Protein AF-A0A5N5TLS8-F1 (afdb_monomer)

Nearest PDB structures (foldseek):
  7qla-assembly1_A  TM=8.584E-01  e=7.778E-04  Thermochaetoides thermophila
  7qla-assembly1_C  TM=6.766E-01  e=1.060E-03  Thermochaetoides thermophila
  7rw8-assembly1_M  TM=6.925E-01  e=3.656E-03  Mus musculus
  7rwb-assembly1_M  TM=6.804E-01  e=4.982E-03  Mus musculus
  7rw9-assembly1_M  TM=5.823E-01  e=1.047E-02  Mus musculus

InterPro domains:
  IPR026053 BLOC-3 complex member HPS1 [PTHR12761] (6-97)
  IPR043972 FUZ/MON1/HPS1, first Longin domain [PF19036] (7-101)

Secondary structure (DSSP, 8-state):
---EEEEEEE-TTS-EEEEEE-HHHHHHHHHHSSS--HHHHHHHHHHHHHHHHHHHHTTS---SEEE-TTS-EEEEEEETTEEEEEEESS-HHHHHHHHHHHHH-

Organism: NCBI:txid96803

Structure (mmCIF, N/CA/C/O backbone):
data_AF-A0A5N5TLS8-F1
#
_entry.id   AF-A0A5N5TLS8-F1
#
loop_
_atom_site.group_PDB
_atom_site.id
_atom_site.type_symbol
_atom_site.label_atom_id
_atom_site.label_alt_id
_atom_site.label_comp_id
_atom_site.label_asym_id
_atom_site.label_entity_id
_atom_site.label_seq_id
_atom_site.pdbx_PDB_ins_code
_atom_site.Cartn_x
_atom_site.Cartn_y
_atom_site.Cartn_z
_atom_site.occupancy
_atom_site.B_iso_or_equiv
_atom_site.auth_seq_id
_atom_site.auth_comp_id
_atom_site.auth_asym_id
_atom_site.auth_atom_id
_atom_site.pdbx_PDB_model_num
ATOM 1 N N . MET A 1 1 ? 4.870 11.236 -16.659 1.00 46.28 1 MET A N 1
ATOM 2 C CA . MET A 1 1 ? 5.141 9.966 -15.938 1.00 46.28 1 MET A CA 1
ATOM 3 C C . MET A 1 1 ? 4.211 9.879 -14.735 1.00 46.28 1 MET A C 1
ATOM 5 O O . MET A 1 1 ? 4.183 10.831 -13.969 1.00 46.28 1 MET A O 1
ATOM 9 N N . SER A 1 2 ? 3.444 8.793 -14.580 1.00 59.75 2 SER A N 1
ATOM 10 C CA . SER A 1 2 ? 2.583 8.597 -13.399 1.00 59.75 2 SER A CA 1
ATOM 11 C C . SER A 1 2 ? 3.438 8.515 -12.131 1.00 59.75 2 SER A C 1
ATOM 13 O O . SER A 1 2 ? 4.357 7.696 -12.091 1.00 59.75 2 SER A O 1
ATOM 15 N N . LYS A 1 3 ? 3.157 9.346 -11.114 1.00 82.19 3 LYS A N 1
ATOM 16 C CA . LYS A 1 3 ? 3.793 9.218 -9.788 1.00 82.19 3 LYS A CA 1
ATOM 17 C C . LYS A 1 3 ? 3.025 8.282 -8.841 1.00 82.19 3 LYS A C 1
ATOM 19 O O . LYS A 1 3 ? 3.441 8.121 -7.698 1.00 82.19 3 LYS A O 1
ATOM 24 N N . ILE A 1 4 ? 1.937 7.655 -9.306 1.00 86.88 4 ILE A N 1
ATOM 25 C CA . ILE A 1 4 ? 1.323 6.507 -8.624 1.00 86.88 4 ILE A CA 1
ATOM 26 C C . ILE A 1 4 ? 2.145 5.265 -8.972 1.00 86.88 4 ILE A C 1
ATOM 28 O O . ILE A 1 4 ? 2.350 4.957 -10.154 1.00 86.88 4 ILE A O 1
ATOM 32 N N . LEU A 1 5 ? 2.636 4.584 -7.942 1.00 88.75 5 LEU A N 1
ATOM 33 C CA . LEU A 1 5 ? 3.448 3.376 -8.055 1.00 88.75 5 LEU A CA 1
ATOM 34 C C . LEU A 1 5 ? 2.580 2.123 -7.988 1.00 88.75 5 LEU A C 1
ATOM 36 O O . LEU A 1 5 ? 2.727 1.258 -8.854 1.00 88.75 5 LEU A O 1
ATOM 40 N N . GLY A 1 6 ? 1.634 2.067 -7.048 1.00 90.44 6 GLY A N 1
ATOM 41 C CA . GLY A 1 6 ? 0.720 0.937 -6.933 1.00 90.44 6 GLY A CA 1
ATOM 42 C C . GLY A 1 6 ? -0.517 1.191 -6.074 1.00 90.44 6 GLY A C 1
ATOM 43 O O . GLY A 1 6 ? -0.558 2.126 -5.278 1.00 90.44 6 GLY A O 1
ATOM 44 N N . LEU A 1 7 ? -1.526 0.347 -6.264 1.00 92.81 7 LEU A N 1
ATOM 45 C CA . LEU A 1 7 ? -2.704 0.198 -5.419 1.00 92.81 7 LEU A CA 1
ATOM 46 C C . LEU A 1 7 ? -2.876 -1.290 -5.119 1.00 92.81 7 LEU A C 1
ATOM 48 O O . LEU A 1 7 ? -3.052 -2.092 -6.041 1.00 92.81 7 LEU A O 1
ATOM 52 N N . LEU A 1 8 ? -2.815 -1.633 -3.838 1.00 92.50 8 LEU A N 1
ATOM 53 C CA . LEU A 1 8 ? -3.035 -2.980 -3.324 1.00 92.50 8 LEU A CA 1
ATOM 54 C C . LEU A 1 8 ? -4.290 -2.960 -2.455 1.00 92.50 8 LEU A C 1
ATOM 56 O O . LEU A 1 8 ? -4.478 -2.017 -1.686 1.00 92.50 8 LEU A O 1
ATOM 60 N N . ILE A 1 9 ? -5.141 -3.974 -2.578 1.00 93.25 9 ILE A N 1
ATOM 61 C CA . ILE A 1 9 ? -6.323 -4.121 -1.724 1.00 93.25 9 ILE A CA 1
ATOM 62 C C . ILE A 1 9 ? -6.247 -5.476 -1.040 1.00 93.25 9 ILE A C 1
ATOM 64 O O . ILE A 1 9 ? -6.123 -6.505 -1.710 1.00 93.25 9 ILE A O 1
ATOM 68 N N . PHE A 1 10 ? -6.335 -5.439 0.282 1.00 92.75 10 PHE A N 1
ATOM 69 C CA . PHE A 1 10 ? -6.352 -6.603 1.152 1.00 92.75 10 PHE A CA 1
ATOM 70 C C . PHE A 1 10 ? -7.747 -6.770 1.738 1.00 92.75 10 PHE A C 1
ATOM 72 O O . PHE A 1 10 ? -8.358 -5.779 2.145 1.00 92.75 10 PHE A O 1
ATOM 79 N N . ASP A 1 11 ? -8.246 -7.996 1.804 1.00 91.62 11 ASP A N 1
ATOM 80 C CA . ASP A 1 11 ? -9.471 -8.298 2.544 1.00 91.62 11 ASP A CA 1
ATOM 81 C C . ASP A 1 11 ? -9.213 -8.368 4.059 1.00 91.62 11 ASP A C 1
ATOM 83 O O . ASP A 1 11 ? -8.133 -8.035 4.550 1.00 91.62 11 ASP A O 1
ATOM 87 N N . TYR A 1 12 ? -10.203 -8.799 4.837 1.00 88.25 12 TYR A N 1
ATOM 88 C CA . TYR A 1 12 ? -10.072 -8.903 6.289 1.00 88.25 12 TYR A CA 1
ATOM 89 C C . TYR A 1 12 ? -9.133 -10.035 6.753 1.00 88.25 12 TYR A C 1
ATOM 91 O O . TYR A 1 12 ? -8.655 -9.959 7.887 1.00 88.25 12 TYR A O 1
ATOM 99 N N . LEU A 1 13 ? -8.847 -11.025 5.899 1.00 87.75 13 LEU A N 1
ATOM 100 C CA . LEU A 1 13 ? -7.926 -12.142 6.146 1.00 87.75 13 LEU A CA 1
ATOM 101 C C .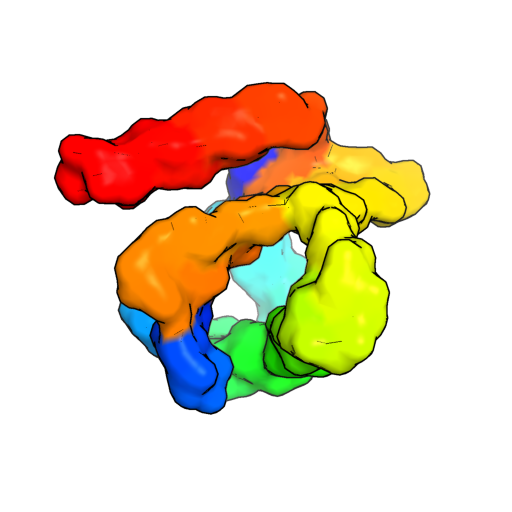 LEU A 1 13 ? -6.469 -11.806 5.786 1.00 87.75 13 LEU A C 1
ATOM 103 O O . LEU A 1 13 ? -5.567 -12.564 6.136 1.00 87.75 13 LEU A O 1
ATOM 107 N N . ASN A 1 14 ? -6.229 -10.620 5.214 1.00 85.69 14 ASN A N 1
ATOM 108 C CA . ASN A 1 14 ? -4.954 -10.162 4.646 1.00 85.69 14 ASN A CA 1
ATOM 109 C C . ASN A 1 14 ? -4.605 -10.795 3.298 1.00 85.69 14 ASN A C 1
ATOM 111 O O . ASN A 1 14 ? -3.455 -10.690 2.860 1.00 85.69 14 ASN A O 1
ATOM 115 N N . ASP A 1 15 ? -5.588 -11.364 2.610 1.00 87.75 15 ASP A N 1
ATOM 116 C CA . ASP A 1 15 ? -5.401 -11.846 1.252 1.00 87.75 15 ASP A CA 1
ATOM 117 C C . ASP A 1 15 ? -5.509 -10.686 0.262 1.00 87.75 15 ASP A C 1
ATOM 119 O O . ASP A 1 15 ? -6.331 -9.774 0.400 1.00 87.75 15 ASP A O 1
ATOM 123 N N . ILE A 1 16 ? -4.658 -10.703 -0.767 1.00 89.31 16 ILE A N 1
ATOM 124 C CA . ILE A 1 16 ? -4.688 -9.691 -1.822 1.00 89.31 16 ILE A CA 1
ATOM 125 C C . ILE A 1 16 ? -5.805 -10.002 -2.820 1.00 89.31 16 ILE A C 1
ATOM 127 O O . ILE A 1 16 ? -5.704 -10.895 -3.676 1.00 89.31 16 ILE A O 1
ATOM 131 N N . VAL A 1 17 ? -6.837 -9.165 -2.784 1.00 91.31 17 VAL A N 1
ATOM 132 C CA . VAL A 1 17 ? -7.962 -9.222 -3.725 1.00 91.31 17 VAL A CA 1
ATOM 133 C C . VAL A 1 17 ? -7.699 -8.402 -4.988 1.00 91.31 17 VAL A C 1
ATOM 135 O O . VAL A 1 17 ? -8.219 -8.732 -6.053 1.00 91.31 17 VAL A O 1
ATOM 138 N N . TYR A 1 18 ? -6.834 -7.383 -4.917 1.00 90.88 18 TYR A N 1
ATOM 139 C CA . TYR A 1 18 ? -6.505 -6.530 -6.061 1.00 90.88 18 TYR A CA 1
ATOM 140 C C . TYR A 1 18 ? -5.063 -6.018 -6.037 1.00 90.88 18 TYR A C 1
ATOM 142 O O . TYR A 1 18 ? -4.561 -5.583 -5.000 1.00 90.88 18 TYR A O 1
ATOM 150 N N . VAL A 1 19 ? -4.428 -6.001 -7.214 1.00 88.75 19 VAL A N 1
ATOM 151 C CA . VAL A 1 19 ? -3.099 -5.418 -7.446 1.00 88.75 19 VAL A CA 1
ATOM 152 C C . VAL A 1 19 ? -3.128 -4.605 -8.729 1.00 88.75 19 VAL A C 1
ATOM 154 O O . VAL A 1 19 ? -3.397 -5.134 -9.807 1.00 88.75 19 VAL A O 1
ATOM 157 N N . LYS A 1 20 ? -2.762 -3.330 -8.638 1.00 89.12 20 LYS A N 1
ATOM 158 C CA . LYS A 1 20 ? -2.444 -2.505 -9.803 1.00 89.12 20 LYS A CA 1
ATOM 159 C C . LYS A 1 20 ? -1.160 -1.754 -9.549 1.00 89.12 20 LYS A C 1
ATOM 161 O O . LYS A 1 20 ? -1.137 -0.838 -8.740 1.00 89.12 20 LYS A O 1
ATOM 166 N N . CYS A 1 21 ? -0.117 -2.093 -10.291 1.00 88.00 21 CYS A N 1
ATOM 167 C CA . CYS A 1 21 ? 1.194 -1.470 -10.167 1.00 88.00 21 CYS A CA 1
ATOM 168 C C . CYS A 1 21 ? 1.661 -0.915 -11.509 1.00 88.00 21 CYS A C 1
ATOM 170 O O . CYS A 1 21 ? 1.322 -1.436 -12.574 1.00 88.00 21 CYS A O 1
ATOM 172 N N . ASN A 1 22 ? 2.455 0.152 -11.475 1.00 88.94 22 ASN A N 1
ATOM 173 C CA . ASN A 1 22 ? 3.096 0.653 -12.681 1.00 88.94 22 ASN A CA 1
ATOM 174 C C . ASN A 1 22 ? 4.307 -0.226 -13.060 1.00 88.94 22 ASN A C 1
ATOM 176 O O . ASN A 1 22 ? 4.881 -0.932 -12.229 1.00 88.94 22 ASN A O 1
ATOM 180 N N . LYS A 1 23 ? 4.732 -0.150 -14.327 1.00 85.19 23 LYS A N 1
ATOM 181 C CA . LYS A 1 23 ? 5.845 -0.964 -14.846 1.00 85.19 23 LYS A CA 1
ATOM 182 C C . LYS A 1 23 ? 7.161 -0.748 -14.090 1.00 85.19 23 LYS A C 1
ATOM 184 O O . LYS A 1 23 ? 7.938 -1.684 -13.957 1.00 85.19 23 LYS A O 1
ATOM 189 N N . LYS A 1 24 ? 7.419 0.469 -13.595 1.00 82.38 24 LYS A N 1
ATOM 190 C CA . LYS A 1 24 ? 8.651 0.781 -12.853 1.00 82.38 24 LYS A CA 1
ATOM 191 C C . LYS A 1 24 ? 8.686 0.063 -11.507 1.00 82.38 24 LYS A C 1
ATOM 193 O O . LYS A 1 24 ? 9.716 -0.493 -11.154 1.00 82.38 24 LYS A O 1
ATOM 198 N N . PHE A 1 25 ? 7.565 0.064 -10.792 1.00 82.06 25 PHE A N 1
ATOM 199 C CA . PHE A 1 25 ? 7.409 -0.622 -9.518 1.00 82.06 25 PHE A CA 1
ATOM 200 C C . PHE A 1 25 ? 7.530 -2.134 -9.702 1.00 82.06 25 PHE A C 1
ATOM 202 O O . PHE A 1 25 ? 8.323 -2.766 -9.017 1.00 82.06 25 PHE A O 1
ATOM 209 N N . VAL A 1 26 ? 6.834 -2.694 -10.697 1.00 82.44 26 VAL A N 1
ATOM 210 C CA . VAL A 1 26 ? 6.940 -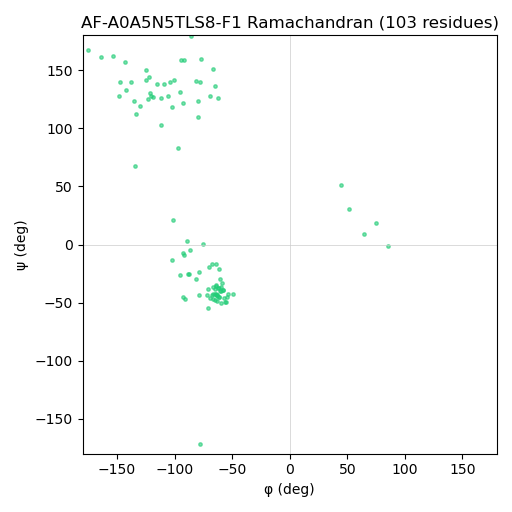4.119 -11.059 1.00 82.44 26 VAL A CA 1
ATOM 211 C C . VAL A 1 26 ? 8.393 -4.496 -11.342 1.00 82.44 26 VAL A C 1
ATOM 213 O O . VAL A 1 26 ? 8.902 -5.442 -10.756 1.00 82.44 26 VAL A O 1
ATOM 216 N N . HIS A 1 27 ? 9.085 -3.715 -12.174 1.00 82.44 27 HIS A N 1
ATOM 217 C CA . HIS A 1 27 ? 10.484 -3.967 -12.506 1.00 82.44 27 HIS A CA 1
ATOM 218 C C . HIS A 1 27 ? 11.414 -3.841 -11.292 1.00 82.44 27 HIS A C 1
ATOM 220 O O . HIS A 1 27 ? 12.395 -4.567 -11.193 1.00 82.44 27 HIS A O 1
ATOM 226 N N . HIS A 1 28 ? 11.125 -2.927 -10.362 1.00 80.81 28 HIS A N 1
ATOM 227 C CA . HIS A 1 28 ? 11.894 -2.799 -9.128 1.00 80.81 28 HIS A CA 1
ATOM 228 C C . HIS A 1 28 ? 11.724 -4.029 -8.232 1.00 80.81 28 HIS A C 1
ATOM 230 O O . HIS A 1 28 ? 12.717 -4.603 -7.798 1.00 80.81 28 HIS A O 1
ATOM 236 N N . VAL A 1 29 ? 10.488 -4.489 -8.031 1.00 79.38 29 VAL A N 1
ATOM 237 C CA . VAL A 1 29 ? 10.207 -5.713 -7.268 1.00 79.38 29 VAL A CA 1
ATOM 238 C C . VAL A 1 29 ? 10.824 -6.938 -7.944 1.00 79.38 29 VAL A C 1
ATOM 240 O O . VAL A 1 29 ? 11.399 -7.778 -7.265 1.00 79.38 29 VAL A O 1
ATOM 243 N N . GLN A 1 30 ? 10.811 -7.001 -9.277 1.00 81.88 30 GLN A N 1
ATOM 244 C CA . GLN A 1 30 ? 11.450 -8.077 -10.042 1.00 81.88 30 GLN A CA 1
ATOM 245 C C . GLN A 1 30 ? 12.981 -8.145 -9.885 1.00 81.88 30 GLN A C 1
ATOM 247 O O . GLN A 1 30 ? 13.599 -9.148 -10.228 1.00 81.88 30 GLN A O 1
ATOM 252 N N . LYS A 1 31 ? 13.627 -7.082 -9.388 1.00 82.44 31 LYS A N 1
ATOM 253 C CA . LYS A 1 31 ? 15.050 -7.141 -9.012 1.00 82.44 31 LYS A CA 1
ATOM 254 C C . LYS A 1 31 ? 15.264 -7.820 -7.662 1.00 82.44 31 LYS A C 1
ATOM 256 O O . LYS A 1 31 ? 16.361 -8.297 -7.401 1.00 82.44 31 LYS A O 1
ATOM 261 N N . LEU A 1 32 ? 14.239 -7.822 -6.813 1.00 79.44 32 LEU A N 1
ATOM 262 C CA . LEU A 1 32 ? 14.251 -8.418 -5.478 1.00 79.44 32 LEU A CA 1
ATOM 263 C C . LEU A 1 32 ? 13.689 -9.848 -5.489 1.00 79.44 32 LEU A C 1
ATOM 265 O O . LEU A 1 32 ? 14.074 -10.659 -4.655 1.00 79.44 32 LEU A O 1
ATOM 269 N N . ALA A 1 33 ? 12.815 -10.162 -6.448 1.00 77.38 33 ALA A N 1
ATOM 270 C CA . ALA A 1 33 ? 12.207 -11.473 -6.644 1.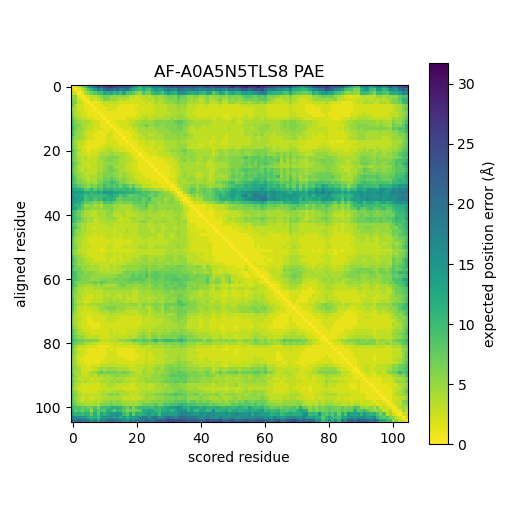00 77.38 33 ALA A CA 1
ATOM 271 C C . ALA A 1 33 ? 12.170 -11.831 -8.136 1.00 77.38 33 ALA A C 1
ATOM 273 O O . ALA A 1 33 ? 11.861 -10.993 -8.972 1.00 77.38 33 ALA A O 1
ATOM 274 N N . THR A 1 34 ? 12.441 -13.085 -8.492 1.00 71.31 34 THR A N 1
ATOM 275 C CA . THR A 1 34 ? 12.549 -13.540 -9.893 1.00 71.31 34 THR A CA 1
ATOM 276 C C . THR A 1 34 ? 11.265 -13.377 -10.718 1.00 71.31 34 THR A C 1
ATOM 278 O O . THR A 1 34 ? 11.333 -13.306 -11.945 1.00 71.31 34 THR A O 1
ATOM 281 N N . CYS A 1 35 ? 10.099 -13.268 -10.076 1.00 69.81 35 CYS A N 1
ATOM 282 C CA . CYS A 1 35 ? 8.824 -12.949 -10.714 1.00 69.81 35 CYS A CA 1
ATOM 283 C C . CYS A 1 35 ? 7.958 -12.049 -9.815 1.00 69.81 35 CYS A C 1
ATOM 285 O O . CYS A 1 35 ? 8.121 -12.018 -8.597 1.00 69.81 35 CYS A O 1
ATOM 287 N N . LEU A 1 36 ? 7.026 -11.305 -10.425 1.00 70.94 36 LEU A N 1
ATOM 288 C CA . LEU A 1 36 ? 5.980 -10.596 -9.685 1.00 70.94 36 LEU A CA 1
ATOM 289 C C . LEU A 1 36 ? 4.714 -11.454 -9.693 1.00 70.94 36 LEU A C 1
ATOM 291 O O . LEU A 1 36 ? 3.843 -11.258 -10.539 1.00 70.94 36 LEU A O 1
ATOM 295 N N . ASP A 1 37 ? 4.644 -12.408 -8.770 1.00 76.00 37 ASP A N 1
ATOM 296 C CA . ASP A 1 37 ? 3.402 -13.115 -8.453 1.00 76.00 37 ASP A CA 1
ATOM 297 C C . ASP A 1 3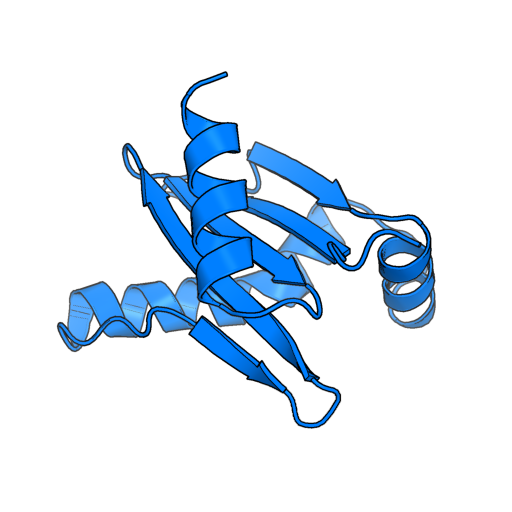7 ? 2.701 -12.444 -7.258 1.00 76.00 37 ASP A C 1
ATOM 299 O O . ASP A 1 37 ? 3.336 -11.730 -6.471 1.00 76.00 37 ASP A O 1
ATOM 303 N N . LYS A 1 38 ? 1.391 -12.659 -7.108 1.00 74.19 38 LYS A N 1
ATOM 304 C CA . LYS A 1 38 ? 0.604 -12.219 -5.951 1.00 74.19 38 LYS A CA 1
ATOM 305 C C . LYS A 1 38 ? 1.277 -12.609 -4.639 1.00 74.19 38 LYS A C 1
ATOM 307 O O . LYS A 1 38 ? 1.367 -11.761 -3.756 1.00 74.19 38 LYS A O 1
ATOM 312 N N . ASP A 1 39 ? 1.811 -13.823 -4.544 1.00 79.06 39 ASP A N 1
ATOM 313 C CA . ASP A 1 39 ? 2.455 -14.329 -3.329 1.00 79.06 39 ASP A CA 1
ATOM 314 C C . ASP A 1 39 ? 3.679 -13.501 -2.928 1.00 79.06 39 ASP A C 1
ATOM 316 O O . ASP A 1 39 ? 3.873 -13.206 -1.751 1.00 79.06 39 ASP A O 1
ATOM 320 N N . VAL A 1 40 ? 4.462 -13.030 -3.901 1.00 82.81 40 VAL A N 1
ATOM 321 C CA . VAL A 1 40 ? 5.610 -12.145 -3.649 1.00 82.81 40 VAL A CA 1
ATOM 322 C C . VAL A 1 40 ? 5.137 -10.791 -3.120 1.00 82.81 40 VAL A C 1
ATOM 324 O O . VAL A 1 40 ? 5.705 -10.252 -2.170 1.00 82.81 40 VAL A O 1
ATOM 327 N N . VAL A 1 41 ? 4.070 -10.232 -3.701 1.00 81.06 41 VAL A N 1
ATOM 328 C CA . VAL A 1 41 ? 3.484 -8.966 -3.231 1.00 81.06 41 VAL A CA 1
ATOM 329 C C . VAL A 1 41 ? 2.927 -9.125 -1.812 1.00 81.06 41 VAL A C 1
ATOM 331 O O . VAL A 1 41 ? 3.172 -8.259 -0.970 1.00 81.06 41 VAL A O 1
ATOM 334 N N . ILE A 1 42 ? 2.244 -10.236 -1.519 1.00 81.44 42 ILE A N 1
ATOM 335 C CA . ILE A 1 42 ? 1.766 -10.572 -0.170 1.00 81.44 42 ILE A CA 1
ATOM 336 C C . ILE A 1 42 ? 2.947 -10.662 0.795 1.00 81.44 42 ILE A C 1
ATOM 338 O O . ILE A 1 42 ? 2.933 -10.012 1.837 1.00 81.44 42 ILE A O 1
ATOM 342 N N . GLN A 1 43 ? 3.995 -11.412 0.461 1.00 82.31 43 GLN A N 1
ATOM 343 C CA . GLN A 1 43 ? 5.152 -11.592 1.341 1.00 82.31 43 GLN A CA 1
ATOM 344 C C . GLN A 1 43 ? 5.864 -10.271 1.650 1.00 82.31 43 GLN A C 1
ATOM 346 O O . GLN A 1 43 ? 6.225 -10.030 2.799 1.00 82.31 43 GLN A O 1
ATOM 351 N N . MET A 1 44 ? 6.010 -9.377 0.671 1.00 85.38 44 MET A N 1
ATOM 352 C CA . MET A 1 44 ? 6.652 -8.079 0.904 1.00 85.38 44 MET A CA 1
ATOM 353 C C . MET A 1 44 ? 5.800 -7.121 1.745 1.00 85.38 44 MET A C 1
ATOM 355 O O . MET A 1 44 ? 6.346 -6.368 2.550 1.00 85.38 44 MET A O 1
ATOM 359 N N . PHE A 1 45 ? 4.477 -7.104 1.547 1.00 88.19 45 PHE A N 1
ATOM 360 C CA . PHE A 1 45 ? 3.598 -6.104 2.170 1.00 88.19 45 PHE A CA 1
ATOM 361 C C . PHE A 1 45 ? 2.819 -6.610 3.386 1.00 88.19 45 PHE A C 1
ATOM 363 O O . PHE A 1 45 ? 2.306 -5.793 4.151 1.00 88.19 45 PHE A O 1
ATOM 370 N N . SER A 1 46 ? 2.767 -7.919 3.629 1.00 86.69 46 SER A N 1
ATOM 371 C CA . SER A 1 46 ? 2.094 -8.502 4.797 1.00 86.69 46 SER A CA 1
ATOM 372 C C . SER A 1 46 ? 2.625 -7.984 6.138 1.00 86.69 46 SER A C 1
ATOM 374 O O . SER A 1 46 ? 1.783 -7.682 6.988 1.00 86.69 46 SER A O 1
ATOM 376 N N . PRO A 1 47 ? 3.941 -7.752 6.355 1.00 90.38 47 PRO A N 1
ATOM 377 C CA . PRO A 1 47 ? 4.406 -7.184 7.622 1.00 90.38 47 PRO A CA 1
ATOM 378 C C . PRO A 1 47 ? 3.871 -5.765 7.841 1.00 90.38 47 PRO A C 1
ATOM 380 O O . PRO A 1 47 ? 3.520 -5.384 8.957 1.00 90.38 47 PRO A O 1
ATOM 383 N N . LEU A 1 48 ? 3.758 -4.991 6.758 1.00 91.88 48 LEU A N 1
ATOM 384 C CA . LEU A 1 48 ? 3.252 -3.624 6.786 1.00 91.88 48 LEU A CA 1
ATOM 385 C C . LEU A 1 48 ? 1.752 -3.586 7.102 1.00 91.88 48 LEU A C 1
ATOM 387 O O . LEU A 1 48 ? 1.312 -2.823 7.961 1.00 91.88 48 LEU A O 1
ATOM 391 N N . VAL A 1 49 ? 0.974 -4.449 6.447 1.00 92.50 49 VAL A N 1
ATOM 392 C CA . VAL A 1 49 ? -0.467 -4.594 6.691 1.00 92.50 49 VAL A CA 1
ATOM 393 C C . VAL A 1 49 ? -0.739 -5.081 8.115 1.00 92.50 49 VAL A C 1
ATOM 395 O O . VAL A 1 49 ? -1.594 -4.521 8.803 1.00 92.50 49 VAL A O 1
ATOM 398 N N . ALA A 1 50 ? 0.011 -6.079 8.586 1.00 91.75 50 ALA A N 1
ATOM 399 C CA . ALA A 1 50 ? -0.106 -6.587 9.949 1.00 91.75 50 ALA A CA 1
ATOM 400 C C . ALA A 1 50 ? 0.208 -5.496 10.984 1.00 91.75 50 ALA A C 1
ATOM 402 O O . ALA A 1 50 ? -0.565 -5.299 11.922 1.00 91.75 50 ALA A O 1
ATOM 403 N N . SER A 1 51 ? 1.288 -4.736 10.773 1.00 93.44 51 SER A N 1
ATOM 404 C CA . SER A 1 51 ? 1.656 -3.591 11.615 1.00 93.44 51 SER A CA 1
ATOM 405 C C . SER A 1 51 ? 0.525 -2.563 11.703 1.00 93.44 51 SER A C 1
ATOM 407 O O . SER A 1 51 ? 0.111 -2.193 12.803 1.00 93.44 51 SER A O 1
ATOM 409 N N . TYR A 1 52 ? -0.043 -2.155 10.564 1.00 94.38 52 TYR A N 1
ATOM 410 C CA . TYR A 1 52 ? -1.168 -1.217 10.536 1.00 94.38 52 TYR A CA 1
ATOM 411 C C . TYR A 1 52 ? -2.364 -1.732 11.351 1.00 94.38 52 TYR A C 1
ATOM 413 O O . TYR A 1 52 ? -2.920 -1.008 12.183 1.00 94.38 52 TYR A O 1
ATOM 421 N N . ARG A 1 53 ? -2.736 -3.005 11.172 1.00 92.25 53 ARG A N 1
ATOM 422 C CA . ARG A 1 53 ? -3.862 -3.616 11.896 1.00 92.25 53 ARG A CA 1
ATOM 423 C C . ARG A 1 53 ? -3.625 -3.711 13.395 1.00 92.25 53 ARG A C 1
ATOM 425 O O . ARG A 1 53 ? -4.560 -3.480 14.158 1.00 92.25 53 ARG A O 1
ATOM 432 N N . ILE A 1 54 ? -2.401 -4.008 13.825 1.00 93.38 54 ILE A N 1
ATOM 433 C CA . ILE A 1 54 ? -2.020 -4.003 15.243 1.00 93.38 54 ILE A CA 1
ATOM 434 C C . ILE A 1 54 ? -2.159 -2.590 15.820 1.00 93.38 54 ILE A C 1
ATOM 436 O O . ILE A 1 54 ? -2.814 -2.404 16.848 1.00 93.38 54 ILE A O 1
ATOM 440 N N . MET A 1 55 ? -1.618 -1.585 15.128 1.00 94.31 55 MET A N 1
ATOM 441 C CA . MET A 1 55 ? -1.710 -0.182 15.544 1.00 94.31 55 MET A CA 1
ATOM 442 C C . MET A 1 55 ? -3.158 0.287 15.678 1.00 94.31 55 MET A C 1
ATOM 444 O O . MET A 1 55 ? -3.515 0.971 16.640 1.00 94.31 55 MET A O 1
ATOM 448 N N . LYS A 1 56 ? -4.019 -0.147 14.760 1.00 92.00 56 LYS A N 1
ATOM 449 C CA . LYS A 1 56 ? -5.448 0.136 14.817 1.00 92.00 56 LYS A CA 1
ATOM 450 C C . LYS A 1 56 ? -6.164 -0.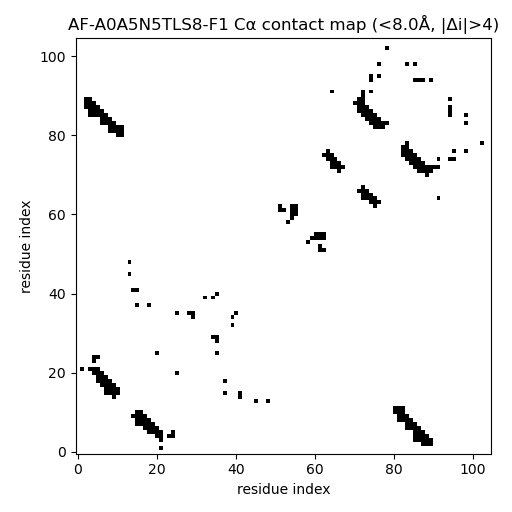621 15.940 1.00 92.00 56 LYS A C 1
ATOM 452 O O . LYS A 1 56 ? -6.870 -0.008 16.734 1.00 92.00 56 LYS A O 1
ATOM 457 N N . GLY A 1 57 ? -6.035 -1.944 15.974 1.00 90.94 57 GLY A N 1
ATOM 458 C CA . GLY A 1 57 ? -6.851 -2.819 16.817 1.00 90.94 57 GLY A CA 1
ATOM 459 C C . GLY A 1 57 ? -6.401 -2.863 18.274 1.00 90.94 57 GLY A C 1
ATOM 460 O O . GLY A 1 57 ? -7.237 -2.795 19.172 1.00 90.94 57 GLY A O 1
ATOM 461 N N . GLN A 1 58 ? 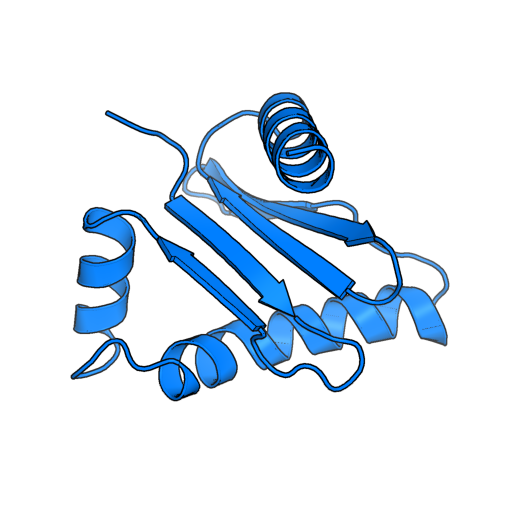-5.092 -2.952 18.513 1.00 93.62 58 GLN A N 1
ATOM 462 C CA . GLN A 1 58 ? -4.534 -3.073 19.863 1.00 93.62 58 GLN A CA 1
ATOM 463 C C . GLN A 1 58 ? -4.226 -1.704 20.466 1.00 93.62 58 GLN A C 1
ATOM 465 O O . GLN A 1 58 ? -4.618 -1.423 21.596 1.00 93.62 58 GLN A O 1
ATOM 470 N N . PHE A 1 59 ? -3.567 -0.833 19.699 1.00 92.94 59 PHE A N 1
ATOM 471 C CA . PHE A 1 59 ? -3.098 0.459 20.208 1.00 92.94 59 PHE A CA 1
ATOM 472 C C . PHE A 1 59 ? -4.088 1.609 20.001 1.00 92.94 59 PHE A C 1
ATOM 474 O O . PHE A 1 59 ? -3.871 2.691 20.542 1.00 92.94 59 PHE A O 1
ATOM 481 N N . LYS A 1 60 ? -5.173 1.397 19.238 1.00 91.75 60 LYS A N 1
ATOM 482 C CA . LYS A 1 60 ? -6.167 2.430 18.883 1.00 91.75 60 LYS A CA 1
ATOM 483 C C . LYS A 1 60 ? -5.531 3.705 18.307 1.00 91.75 60 LYS A C 1
ATOM 485 O O . LYS A 1 60 ? -6.069 4.796 18.467 1.00 91.75 60 LYS A O 1
ATOM 490 N N . ASN A 1 61 ? -4.396 3.554 17.626 1.00 89.69 61 ASN A N 1
ATOM 491 C CA . ASN A 1 61 ? -3.611 4.640 17.047 1.00 89.69 61 ASN A CA 1
ATOM 492 C C . ASN A 1 61 ? -3.188 4.287 15.609 1.00 89.69 61 ASN A C 1
ATOM 494 O O . ASN A 1 61 ? -2.012 4.013 15.355 1.00 89.69 61 ASN A O 1
ATOM 498 N N . PRO A 1 62 ? -4.140 4.205 14.663 1.00 89.69 62 PRO A N 1
ATOM 499 C CA . PRO A 1 62 ? -3.811 3.927 13.274 1.00 89.69 62 PRO A CA 1
ATOM 500 C C . PRO A 1 62 ? -3.078 5.120 12.652 1.00 89.69 62 PRO A C 1
ATOM 502 O O . PRO A 1 62 ? -3.569 6.247 12.678 1.00 89.69 62 PRO A O 1
ATOM 505 N N . TYR A 1 63 ? -1.927 4.868 12.037 1.00 91.62 63 TYR A N 1
ATOM 506 C CA . TYR A 1 63 ? -1.275 5.858 11.185 1.00 91.62 63 TYR A CA 1
ATOM 507 C C . TYR A 1 63 ? -1.972 5.920 9.821 1.00 91.62 63 TYR A C 1
ATOM 509 O O . TYR A 1 63 ? -2.325 4.895 9.251 1.00 91.62 63 TYR A O 1
ATOM 517 N N . GLU A 1 64 ? -2.155 7.111 9.257 1.00 89.81 64 GLU A N 1
ATOM 518 C CA . GLU A 1 64 ? -2.798 7.256 7.939 1.00 89.81 64 GLU A CA 1
ATOM 519 C C . GLU A 1 64 ? -1.836 7.003 6.774 1.00 89.81 64 GLU A C 1
ATOM 521 O O . GLU A 1 64 ? -2.238 6.598 5.681 1.00 89.81 64 GLU A O 1
ATOM 526 N N . SER A 1 65 ? -0.551 7.287 6.984 1.00 93.81 65 SER A N 1
ATOM 527 C CA . SER A 1 65 ? 0.462 7.157 5.949 1.00 93.81 65 SER A CA 1
ATOM 528 C C . SER A 1 65 ? 1.851 6.893 6.516 1.00 93.81 65 SER A C 1
ATOM 530 O O . SER A 1 65 ? 2.121 7.145 7.689 1.00 93.81 65 SER A O 1
ATOM 532 N N . LEU A 1 66 ? 2.736 6.408 5.649 1.00 93.00 66 LEU A N 1
ATOM 533 C CA . LEU A 1 66 ? 4.171 6.306 5.882 1.00 93.00 66 LEU A CA 1
ATOM 534 C C . LEU A 1 66 ? 4.889 7.038 4.754 1.00 93.00 66 LEU A C 1
ATOM 536 O O . LEU A 1 66 ? 4.470 6.963 3.598 1.00 93.00 66 LEU A O 1
ATOM 540 N N . SER A 1 67 ? 5.967 7.740 5.083 1.00 91.88 67 SER A N 1
ATOM 541 C CA . SER A 1 67 ? 6.809 8.434 4.109 1.00 91.88 67 SER A CA 1
ATOM 542 C C . SER A 1 67 ? 8.232 7.905 4.200 1.00 91.88 67 SER A C 1
ATOM 544 O O . SER A 1 67 ? 8.795 7.826 5.288 1.00 91.88 67 SER A O 1
ATOM 546 N N . CYS A 1 68 ? 8.798 7.551 3.055 1.00 89.44 68 CYS A N 1
ATOM 547 C CA . CYS A 1 68 ? 10.185 7.142 2.907 1.00 89.44 68 CYS A CA 1
ATOM 548 C C . CYS A 1 68 ? 11.071 8.350 2.580 1.00 89.44 68 CYS A C 1
ATOM 550 O O . CYS A 1 68 ? 10.596 9.364 2.060 1.00 89.44 68 CYS A O 1
ATOM 552 N N . GLU A 1 69 ? 12.370 8.223 2.849 1.00 90.44 69 GLU A N 1
ATOM 553 C CA . GLU A 1 69 ? 13.369 9.272 2.593 1.00 90.44 69 GLU A CA 1
ATOM 554 C C . GLU A 1 69 ? 13.473 9.649 1.106 1.00 90.44 69 GLU A C 1
ATOM 556 O O . GLU A 1 69 ? 13.727 10.803 0.770 1.00 90.44 69 GLU A O 1
ATOM 561 N N . ASP A 1 70 ? 13.195 8.703 0.205 1.00 86.81 70 ASP A N 1
ATOM 562 C CA . ASP A 1 70 ? 13.168 8.910 -1.249 1.00 86.81 70 ASP A CA 1
ATOM 563 C C . ASP A 1 70 ? 11.913 9.664 -1.746 1.00 86.81 70 ASP A C 1
ATOM 565 O O . ASP A 1 70 ? 11.739 9.891 -2.947 1.00 86.81 70 ASP A O 1
ATOM 569 N N . GLY A 1 71 ? 11.018 10.048 -0.831 1.00 87.81 71 GLY A N 1
ATOM 570 C CA . GLY A 1 71 ? 9.763 10.736 -1.121 1.00 87.81 71 GLY A CA 1
ATOM 571 C C . GLY A 1 71 ? 8.592 9.815 -1.477 1.00 87.81 71 GLY A C 1
ATOM 572 O O . GLY A 1 71 ? 7.478 10.324 -1.684 1.00 87.81 71 GLY A O 1
ATOM 573 N N . THR A 1 72 ? 8.798 8.493 -1.522 1.00 90.31 72 THR A N 1
ATOM 574 C CA . THR A 1 72 ? 7.726 7.502 -1.670 1.00 90.31 72 THR A CA 1
ATOM 575 C C . THR A 1 72 ? 6.820 7.534 -0.445 1.00 90.31 72 THR A C 1
ATOM 577 O O . THR A 1 72 ? 7.278 7.606 0.691 1.00 90.31 72 THR A O 1
ATOM 580 N N . LYS A 1 73 ? 5.508 7.484 -0.670 1.00 93.31 73 LYS A N 1
ATOM 581 C CA . LYS A 1 73 ? 4.502 7.430 0.386 1.00 93.31 73 LYS A CA 1
ATOM 582 C C . LYS A 1 73 ? 3.623 6.209 0.242 1.00 93.31 73 LYS A C 1
ATOM 584 O O . LYS A 1 73 ? 3.253 5.832 -0.871 1.00 93.31 73 LYS A O 1
ATOM 589 N N . PHE A 1 74 ? 3.249 5.672 1.389 1.00 93.94 74 PHE A N 1
ATOM 590 C CA . PHE A 1 74 ? 2.260 4.626 1.566 1.00 93.94 74 PHE A CA 1
ATOM 591 C C . PHE A 1 74 ? 1.070 5.249 2.271 1.00 93.94 74 PHE A C 1
ATOM 593 O O . PHE A 1 74 ? 1.240 5.874 3.310 1.00 93.94 74 PHE A O 1
ATOM 600 N N . VAL A 1 75 ? -0.117 5.110 1.708 1.00 95.12 75 VAL A N 1
ATOM 601 C CA . VAL A 1 75 ? -1.356 5.650 2.260 1.00 95.12 75 VAL A CA 1
ATOM 602 C C . VAL A 1 75 ? -2.311 4.501 2.515 1.00 95.12 75 VAL A C 1
ATOM 604 O O . VAL A 1 75 ? -2.565 3.703 1.610 1.00 95.12 75 VAL A O 1
ATOM 607 N N . PHE A 1 76 ? -2.825 4.446 3.740 1.00 94.62 76 PHE A N 1
ATOM 608 C CA . PHE A 1 76 ? -3.702 3.395 4.233 1.00 94.62 76 PHE A CA 1
ATOM 609 C C . PHE A 1 76 ? -5.123 3.934 4.311 1.00 94.62 76 PHE A C 1
ATOM 611 O O . PHE A 1 76 ? -5.370 4.975 4.919 1.00 94.62 76 PHE A O 1
ATOM 618 N N . GLN A 1 77 ? -6.069 3.219 3.713 1.00 92.31 77 GLN A N 1
ATOM 619 C CA . GLN A 1 77 ? -7.477 3.571 3.800 1.00 92.31 77 GLN A CA 1
ATOM 620 C C . GLN A 1 77 ? -8.331 2.319 3.915 1.00 92.31 77 GLN A C 1
ATOM 622 O O . GLN A 1 77 ? -8.151 1.374 3.157 1.00 92.31 77 GLN A O 1
ATOM 627 N N . GLU A 1 78 ? -9.273 2.305 4.851 1.00 89.81 78 GLU A N 1
ATOM 628 C CA . GLU A 1 78 ? -10.193 1.184 4.996 1.00 89.81 78 GLU A CA 1
ATOM 629 C C . GLU A 1 78 ? -11.577 1.495 4.440 1.00 89.81 78 GLU A C 1
ATOM 631 O O . GLU A 1 78 ? -12.1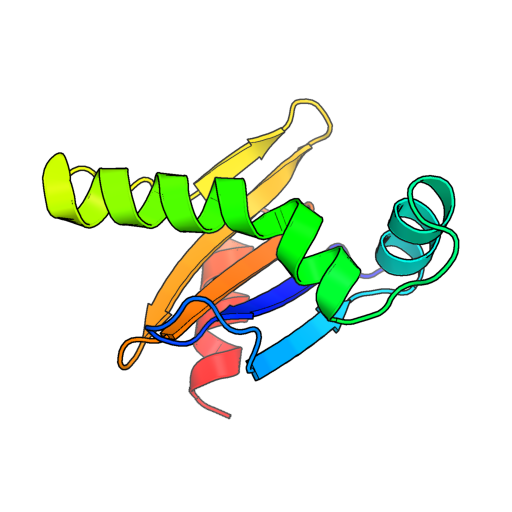20 2.583 4.647 1.00 89.81 78 GLU A O 1
ATOM 636 N N . TYR A 1 79 ? -12.164 0.502 3.780 1.00 89.88 79 TYR A N 1
ATOM 637 C CA . TYR A 1 79 ? -13.544 0.540 3.316 1.00 89.88 79 TYR A CA 1
ATOM 638 C C . TYR A 1 79 ? -14.146 -0.866 3.341 1.00 89.88 79 TYR A C 1
ATOM 640 O O . TYR A 1 79 ? -13.557 -1.792 2.793 1.00 89.88 79 TYR A O 1
ATOM 648 N N . SER A 1 80 ? -15.308 -1.036 3.981 1.00 87.69 80 SER A N 1
ATOM 649 C CA . SER A 1 80 ? -16.031 -2.320 4.067 1.00 87.69 80 SER A CA 1
ATOM 650 C C . SER A 1 80 ? -15.121 -3.513 4.399 1.00 87.69 80 SER A C 1
ATOM 652 O O . SER A 1 80 ? -15.094 -4.508 3.678 1.00 87.69 80 SER A O 1
ATOM 654 N N . SER A 1 81 ? -14.325 -3.378 5.465 1.00 87.06 81 SER A N 1
ATOM 655 C CA . SER A 1 81 ? -13.364 -4.389 5.948 1.00 87.06 81 SER A CA 1
ATOM 656 C C . SER A 1 81 ? -12.195 -4.714 5.009 1.00 87.06 81 SER A C 1
ATOM 658 O O . SER A 1 81 ? -11.432 -5.639 5.287 1.00 87.06 81 SER A O 1
ATOM 660 N N . HIS A 1 82 ? -12.018 -3.946 3.934 1.00 92.38 82 HIS A N 1
ATOM 661 C CA . HIS A 1 82 ? -10.856 -4.021 3.057 1.00 92.38 82 HIS A CA 1
ATOM 662 C C . HIS A 1 82 ? -9.874 -2.902 3.377 1.00 92.38 82 HIS A C 1
ATOM 664 O O . HIS A 1 82 ? -10.278 -1.763 3.620 1.00 92.38 82 HIS A O 1
ATOM 670 N N . LEU A 1 83 ? -8.584 -3.218 3.318 1.00 93.88 83 LEU A N 1
ATOM 671 C CA . LEU A 1 83 ? -7.501 -2.256 3.451 1.00 93.88 83 LEU A CA 1
ATOM 672 C C . LEU A 1 83 ? -6.924 -1.928 2.076 1.00 93.88 83 LEU A C 1
ATOM 674 O O . LEU A 1 83 ? -6.362 -2.785 1.396 1.00 93.88 83 LEU A O 1
ATOM 678 N N . PHE A 1 84 ? -7.018 -0.662 1.703 1.00 94.50 84 PHE A N 1
ATOM 679 C CA . PHE A 1 84 ? -6.420 -0.084 0.514 1.00 94.50 84 PHE A CA 1
ATOM 680 C C . PHE A 1 84 ? -5.057 0.485 0.895 1.00 94.50 84 PHE A C 1
ATOM 682 O O . PHE A 1 84 ? -4.956 1.371 1.745 1.00 94.50 84 PHE A O 1
ATOM 689 N N . LEU A 1 85 ? -4.015 -0.010 0.236 1.00 94.38 85 LEU A N 1
ATOM 690 C CA . LEU A 1 85 ? -2.652 0.483 0.349 1.00 94.38 85 LEU A CA 1
ATOM 691 C C . LEU A 1 85 ? -2.255 1.140 -0.974 1.00 94.38 85 LEU A C 1
ATOM 693 O O . LEU A 1 85 ? -1.961 0.466 -1.966 1.00 94.38 85 LEU A O 1
ATOM 697 N N . CYS A 1 86 ? -2.267 2.470 -0.995 1.00 94.31 86 CYS A N 1
ATOM 698 C CA . CYS A 1 86 ? -1.825 3.254 -2.142 1.00 94.31 86 CYS A CA 1
ATOM 699 C C . CYS A 1 86 ? -0.360 3.664 -1.971 1.00 94.31 86 CYS A C 1
ATOM 701 O O . CYS A 1 86 ? 0.026 4.192 -0.932 1.00 94.31 86 CYS A O 1
ATOM 703 N N . ILE A 1 87 ? 0.447 3.447 -3.007 1.00 92.69 87 ILE A N 1
ATOM 704 C CA . ILE A 1 87 ? 1.885 3.714 -3.017 1.00 92.69 87 ILE A CA 1
ATOM 705 C C . ILE A 1 87 ? 2.177 4.746 -4.105 1.00 92.69 87 ILE A C 1
ATOM 707 O O . ILE A 1 87 ? 1.805 4.555 -5.270 1.00 92.69 87 ILE A O 1
ATOM 711 N N . GLY A 1 88 ? 2.863 5.837 -3.771 1.00 93.50 88 GLY A N 1
ATOM 712 C CA . GLY A 1 88 ? 3.189 6.869 -4.754 1.00 93.50 88 GLY A CA 1
ATOM 713 C C . GLY A 1 88 ? 4.068 8.000 -4.235 1.00 93.50 88 GLY A C 1
ATOM 714 O O . GLY A 1 88 ? 4.232 8.178 -3.039 1.00 93.50 88 GLY A O 1
ATOM 715 N N . ALA A 1 89 ? 4.595 8.810 -5.151 1.00 91.19 89 ALA A N 1
ATOM 716 C CA . ALA A 1 89 ? 5.450 9.965 -4.844 1.00 91.19 89 ALA A CA 1
ATOM 717 C C . ALA A 1 89 ? 4.697 11.314 -4.920 1.00 91.19 89 ALA A C 1
ATOM 719 O O . ALA A 1 89 ? 5.294 12.372 -5.123 1.00 91.19 89 ALA A O 1
ATOM 720 N N . TYR A 1 90 ? 3.363 11.295 -4.821 1.00 90.88 90 TYR A N 1
ATOM 721 C CA . TYR A 1 90 ? 2.548 12.510 -4.692 1.00 90.88 90 TYR A CA 1
ATOM 722 C C . TYR A 1 90 ? 2.428 12.952 -3.218 1.00 90.88 90 TYR A C 1
ATOM 724 O O . TYR A 1 90 ? 2.998 12.346 -2.305 1.00 90.88 90 TYR A O 1
ATOM 732 N N . SER A 1 91 ? 1.716 14.054 -2.964 1.00 89.38 91 SER A N 1
ATOM 733 C CA . SER A 1 91 ? 1.328 14.429 -1.601 1.00 89.38 91 SER A CA 1
ATOM 734 C C . SER A 1 91 ? 0.328 13.417 -1.030 1.00 89.38 91 SER A C 1
ATOM 736 O O . SER A 1 91 ? -0.461 12.835 -1.777 1.00 89.38 91 SER A O 1
ATOM 738 N N . GLN A 1 92 ? 0.319 13.241 0.295 1.00 88.38 92 GLN A N 1
ATOM 739 C CA . GLN A 1 92 ? -0.646 12.369 0.981 1.00 88.38 92 GLN A CA 1
ATOM 740 C C . GLN A 1 92 ? -2.089 12.734 0.608 1.00 88.38 92 GLN A C 1
ATOM 742 O O . GLN A 1 92 ? -2.877 11.859 0.268 1.00 88.38 92 GLN A O 1
ATOM 747 N N . SER A 1 93 ? -2.420 14.030 0.555 1.00 89.88 93 SER A N 1
ATOM 748 C CA . SER A 1 93 ? -3.757 14.505 0.177 1.00 89.88 93 SER A CA 1
ATOM 749 C C . SER A 1 93 ? -4.175 14.074 -1.232 1.00 89.88 93 SER A C 1
ATOM 751 O O . SER A 1 93 ? -5.345 13.771 -1.457 1.00 89.88 93 SER A O 1
ATOM 753 N N . TYR A 1 94 ? -3.243 14.033 -2.189 1.00 91.00 94 TYR A N 1
ATOM 754 C CA . TYR A 1 94 ? -3.538 13.561 -3.542 1.00 91.00 94 TYR A CA 1
ATOM 755 C C . TYR A 1 94 ? -3.755 12.045 -3.570 1.00 91.00 94 TYR A C 1
ATOM 757 O O . TYR A 1 94 ? -4.708 11.578 -4.189 1.00 91.00 94 TYR A O 1
ATOM 765 N N . LEU A 1 95 ? -2.909 11.284 -2.871 1.00 90.6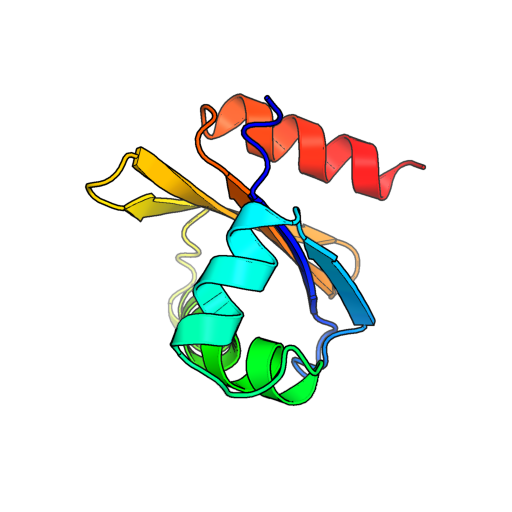9 95 LEU A N 1
ATOM 766 C CA . LEU A 1 95 ? -3.038 9.828 -2.776 1.00 90.69 95 LEU A CA 1
ATOM 767 C C . LEU A 1 95 ? -4.353 9.428 -2.089 1.00 90.69 95 LEU A C 1
ATOM 769 O O . LEU A 1 95 ? -5.087 8.613 -2.633 1.00 90.69 95 LEU A O 1
ATOM 773 N N . ASN A 1 96 ? -4.728 10.098 -0.993 1.00 88.88 96 ASN A N 1
ATOM 774 C CA . ASN A 1 96 ? -6.036 9.939 -0.344 1.00 88.88 96 ASN A CA 1
ATOM 775 C C . ASN A 1 96 ? -7.198 10.172 -1.324 1.00 88.88 96 ASN A C 1
ATOM 777 O O . ASN A 1 96 ? -8.160 9.408 -1.362 1.00 88.88 96 ASN A O 1
ATOM 781 N N . ARG A 1 97 ? -7.134 11.231 -2.144 1.00 87.44 97 ARG A N 1
ATOM 782 C CA . ARG A 1 97 ? -8.170 11.508 -3.157 1.00 87.44 97 ARG A CA 1
ATOM 783 C C . ARG A 1 97 ? -8.233 10.422 -4.228 1.00 87.44 97 ARG A C 1
ATOM 785 O O . ARG A 1 97 ? -9.328 10.019 -4.606 1.00 87.44 97 ARG A O 1
ATOM 792 N N . PHE A 1 98 ? -7.083 9.946 -4.699 1.00 88.00 98 PHE A N 1
ATOM 793 C CA . PHE A 1 98 ? -7.008 8.875 -5.691 1.00 88.00 98 PHE A CA 1
ATOM 794 C C . PHE A 1 98 ? -7.641 7.573 -5.175 1.00 88.00 98 PHE A C 1
ATOM 796 O O . PHE A 1 98 ? -8.446 6.956 -5.878 1.00 88.00 98 PHE A O 1
ATOM 803 N N . THR A 1 99 ? -7.340 7.192 -3.932 1.00 83.62 99 THR A N 1
ATOM 804 C CA . THR A 1 99 ? -7.924 6.005 -3.293 1.00 83.62 99 THR A CA 1
ATOM 805 C C . THR A 1 99 ? -9.438 6.148 -3.126 1.00 83.62 99 THR A C 1
ATOM 807 O O . THR A 1 99 ? -10.177 5.249 -3.513 1.00 83.62 99 THR A O 1
ATOM 810 N N . ASN A 1 100 ? -9.923 7.315 -2.687 1.00 81.88 100 ASN A N 1
ATOM 811 C CA . ASN A 1 100 ? -11.360 7.593 -2.562 1.00 81.88 100 ASN A CA 1
ATOM 812 C C . ASN A 1 100 ? -12.134 7.490 -3.887 1.00 81.88 100 ASN A C 1
ATOM 814 O O . ASN A 1 100 ? -13.256 6.987 -3.907 1.00 81.88 100 ASN A O 1
ATOM 818 N N . VAL A 1 101 ? -11.561 7.965 -4.998 1.00 72.06 101 VAL A N 1
ATOM 819 C CA . VAL A 1 101 ? -12.185 7.823 -6.327 1.00 72.06 101 VAL A CA 1
ATOM 820 C C . VAL A 1 101 ? -12.228 6.355 -6.751 1.00 72.06 101 VAL A C 1
ATOM 822 O O . VAL A 1 101 ? -13.216 5.922 -7.331 1.00 72.06 101 VAL A O 1
ATOM 825 N N . SER A 1 102 ? -11.198 5.581 -6.406 1.00 70.62 102 SER A N 1
ATOM 826 C CA . SER A 1 102 ? -11.108 4.154 -6.745 1.00 70.62 102 SER A CA 1
ATOM 827 C C . SER A 1 102 ? -12.148 3.282 -6.025 1.00 70.62 102 SER A C 1
ATOM 829 O O . SER A 1 102 ? -12.374 2.160 -6.451 1.00 70.62 102 SER A O 1
ATOM 831 N N . ILE A 1 103 ? -12.775 3.785 -4.955 1.00 64.06 103 ILE A N 1
ATOM 832 C CA . ILE A 1 103 ? -13.842 3.099 -4.203 1.00 64.06 103 ILE A CA 1
ATOM 833 C C . ILE A 1 103 ? -15.236 3.383 -4.796 1.00 64.06 103 ILE A C 1
ATOM 835 O O . ILE A 1 103 ? -16.156 2.593 -4.612 1.00 64.06 103 ILE A O 1
ATOM 839 N N . LYS A 1 104 ? -15.418 4.520 -5.483 1.00 55.38 104 LYS A N 1
ATOM 840 C CA . LYS A 1 104 ? -16.723 4.966 -6.011 1.00 55.38 104 LYS A CA 1
ATOM 841 C C . LYS A 1 104 ? -17.014 4.534 -7.454 1.00 55.38 104 LYS A C 1
ATOM 843 O O . LYS A 1 104 ? -18.107 4.828 -7.932 1.00 55.38 104 LYS A O 1
ATOM 848 N N . LEU A 1 105 ? -16.043 3.939 -8.144 1.00 44.75 105 LEU A N 1
ATOM 849 C CA . LEU A 1 105 ? -16.149 3.515 -9.544 1.00 44.75 105 LEU A CA 1
ATOM 850 C C . LEU A 1 105 ? -16.602 2.062 -9.669 1.00 44.75 105 LEU A C 1
ATOM 852 O O . LEU A 1 105 ? -16.144 1.241 -8.847 1.00 44.75 105 LEU A O 1
#

Mean predicted aligned error: 4.93 Å

pLDDT: mean 86.15, std 9.43, range [44.75, 95.12]

Radius of gyration: 13.34 Å; Cα contacts (8 Å, |Δi|>4): 148; chains: 1; bounding box: 32×29×36 Å

Solvent-accessible surface area (backbone atoms only — not comparable to full-atom values): 6034 Å² total; per-residue (Å²): 132,80,52,61,35,31,43,38,32,24,44,81,86,68,47,78,78,42,80,48,66,35,72,68,50,52,54,55,50,37,74,78,33,96,57,89,46,71,67,53,54,44,67,72,43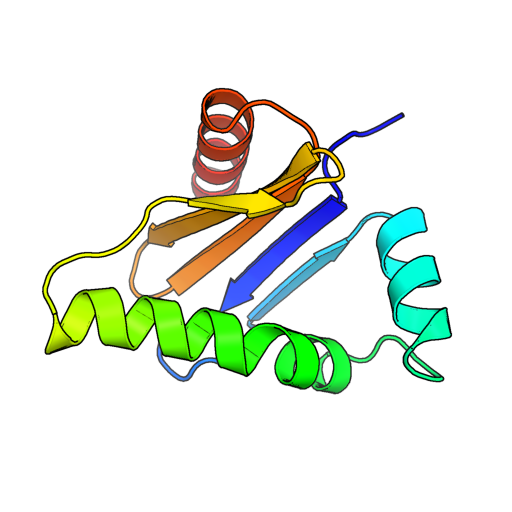,44,64,57,54,51,49,49,49,46,28,38,72,77,66,71,55,60,73,57,61,51,77,46,94,91,49,41,28,40,38,56,46,77,55,94,67,24,41,36,42,38,30,26,60,57,56,70,72,56,51,55,50,53,54,56,53,66,71,75,107

Sequence (105 aa):
MSKILGLLIFDYLNDIVYVKCNKKFVHHVQKLATCLDKDVVIQMFSPLVASYRIMKGQFKNPYESLSCEDGTKFVFQEYSSHLFLCIGAYSQSYLNRFTNVSIKL

Foldseek 3Di:
DDQWAWKWKAALVRQTPDIDGDPVNLVVLCVVPVHDDSVSVSVVCVVVVVVQCCCCPVVVHHDQWDADPVQKIWGWDDDPRMIMTTIGNDDNVVSVVVVVVVVVD